Protein AF-A0A535H4U0-F1 (afdb_monomer_lite)

Secondary structure (DSSP, 8-state):
--HHHHHHHHHHHHHHHHHHHHHHHHHHHHHHHHHHHHHHHHHHHTT--B--HHHHHHHHHHHHTS-HHHHTT-----BHHHHHHHHHHHHHHHHHHH-TT-----TTGGGSSSS--

Sequence (117 aa):
MIDNTSNRIEQQQTANRREIRRRYAFHRMLKATDRVLGRLEEMNRDGVKTVPKPVRAEIRGVVEAMPSRVREPLRDSVAVQDMLDSLFEIQERLFRWRYPDWHDFDPDEERLDFVAS

Radius of gyration: 19.94 Å; chains: 1; bounding box: 50×32×64 Å

Structure (mmCIF, N/CA/C/O backbone):
data_AF-A0A535H4U0-F1
#
_entry.id   AF-A0A535H4U0-F1
#
loop_
_atom_site.group_PDB
_atom_site.id
_atom_site.type_symbol
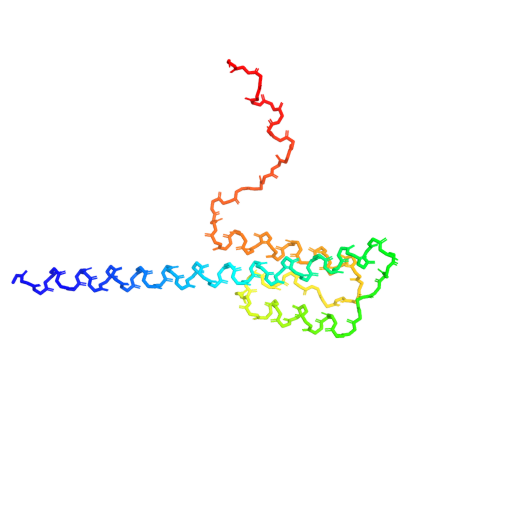_atom_site.label_atom_id
_atom_site.label_alt_id
_atom_site.label_comp_id
_atom_site.label_asym_id
_atom_site.label_entity_id
_atom_site.label_seq_id
_atom_site.pdbx_PDB_ins_code
_atom_site.Cartn_x
_atom_site.Cartn_y
_atom_site.Cartn_z
_atom_site.occupancy
_atom_site.B_iso_or_equiv
_atom_site.auth_seq_id
_atom_site.auth_comp_id
_atom_site.auth_asym_id
_atom_site.auth_atom_id
_atom_site.pdbx_PDB_model_num
ATOM 1 N N . MET A 1 1 ? 18.367 -7.843 -47.627 1.00 51.25 1 MET A N 1
ATOM 2 C CA . MET A 1 1 ? 19.124 -7.090 -46.589 1.00 51.25 1 MET A CA 1
ATOM 3 C C . MET A 1 1 ? 18.248 -6.110 -45.791 1.00 51.25 1 MET A C 1
ATOM 5 O O . MET A 1 1 ? 18.664 -5.697 -44.719 1.00 51.25 1 MET A O 1
ATOM 9 N N . ILE A 1 2 ? 17.036 -5.775 -46.262 1.00 57.72 2 ILE A N 1
ATOM 10 C CA . ILE A 1 2 ? 16.057 -4.905 -45.575 1.00 57.72 2 ILE A CA 1
ATOM 11 C C . ILE A 1 2 ? 15.260 -5.665 -44.482 1.00 57.72 2 ILE A C 1
ATOM 13 O O . ILE A 1 2 ? 14.805 -5.064 -43.506 1.00 57.72 2 ILE A O 1
ATOM 17 N N . ASP A 1 3 ? 15.178 -6.997 -44.573 1.00 61.00 3 ASP A N 1
ATOM 18 C CA . ASP A 1 3 ? 14.354 -7.837 -43.684 1.00 61.00 3 ASP A CA 1
ATOM 19 C C . ASP A 1 3 ? 14.912 -7.964 -42.255 1.00 61.00 3 ASP A C 1
ATOM 21 O O . ASP A 1 3 ? 14.163 -7.923 -41.280 1.00 61.00 3 ASP A O 1
ATOM 25 N N . ASN A 1 4 ? 16.241 -8.026 -42.097 1.00 63.16 4 ASN A N 1
ATOM 26 C CA . ASN A 1 4 ? 16.874 -8.136 -40.775 1.00 63.16 4 ASN A CA 1
ATOM 27 C C . ASN A 1 4 ? 16.764 -6.840 -39.957 1.00 63.16 4 ASN A C 1
ATOM 29 O O . ASN A 1 4 ? 16.618 -6.888 -38.735 1.00 63.16 4 ASN A O 1
ATOM 33 N N . THR A 1 5 ? 16.799 -5.680 -40.616 1.00 69.50 5 THR A N 1
ATOM 34 C CA . THR A 1 5 ? 16.644 -4.378 -39.951 1.00 69.50 5 THR A CA 1
ATOM 35 C C . THR A 1 5 ? 15.197 -4.154 -39.515 1.00 69.50 5 THR A C 1
ATOM 37 O O . THR A 1 5 ? 14.970 -3.705 -38.393 1.00 69.50 5 THR A O 1
ATOM 40 N N . SER A 1 6 ? 14.227 -4.537 -40.352 1.00 71.25 6 SER A N 1
ATOM 41 C CA . SER A 1 6 ? 12.792 -4.433 -40.045 1.00 71.25 6 SER A CA 1
ATOM 42 C C . SER A 1 6 ? 12.405 -5.314 -38.853 1.00 71.25 6 SER A C 1
ATOM 44 O O . SER A 1 6 ? 11.819 -4.819 -37.891 1.00 71.25 6 SER A O 1
ATOM 46 N N . ASN A 1 7 ? 12.873 -6.568 -38.825 1.00 78.56 7 ASN A N 1
ATOM 47 C CA . ASN A 1 7 ? 12.667 -7.474 -37.691 1.00 78.56 7 ASN A CA 1
ATOM 48 C C . ASN A 1 7 ? 13.278 -6.939 -36.384 1.00 78.56 7 ASN A C 1
ATOM 50 O O . ASN A 1 7 ? 12.670 -7.045 -35.318 1.00 78.56 7 ASN A O 1
ATOM 54 N N . ARG A 1 8 ? 14.467 -6.324 -36.444 1.00 78.38 8 ARG A N 1
ATOM 55 C CA . ARG A 1 8 ? 15.117 -5.744 -35.258 1.00 78.38 8 ARG A CA 1
ATOM 56 C C . ARG A 1 8 ? 14.365 -4.517 -34.730 1.00 78.38 8 ARG A C 1
ATOM 58 O O . ARG A 1 8 ? 14.247 -4.351 -33.517 1.00 78.38 8 ARG A O 1
ATOM 65 N N . ILE A 1 9 ? 13.822 -3.683 -35.620 1.00 82.06 9 ILE A N 1
ATOM 66 C CA . ILE A 1 9 ? 12.980 -2.535 -35.248 1.00 82.06 9 ILE A CA 1
ATOM 67 C C . ILE A 1 9 ? 11.678 -3.014 -34.591 1.00 82.06 9 ILE A C 1
ATOM 69 O O . ILE A 1 9 ? 11.308 -2.494 -33.539 1.00 82.06 9 ILE A O 1
ATOM 73 N N . GLU A 1 10 ? 11.010 -4.030 -35.140 1.00 83.75 10 GLU A N 1
ATOM 74 C CA . GLU A 1 10 ? 9.776 -4.585 -34.562 1.00 83.75 10 GLU A CA 1
ATOM 75 C C . GLU A 1 10 ? 9.993 -5.224 -33.184 1.00 83.75 10 GLU A C 1
ATOM 77 O O . GLU A 1 10 ? 9.193 -5.021 -32.260 1.00 83.75 10 GLU A O 1
ATOM 82 N N . GLN A 1 11 ? 11.101 -5.950 -33.005 1.00 84.25 11 GLN A N 1
ATOM 83 C CA . GLN A 1 11 ? 11.498 -6.499 -31.707 1.00 84.25 11 GLN A CA 1
ATOM 84 C C . GLN A 1 11 ? 11.731 -5.382 -30.687 1.00 84.25 11 GLN A C 1
ATOM 86 O O . GLN A 1 11 ? 11.200 -5.448 -29.574 1.00 84.25 11 GLN A O 1
ATOM 91 N N . GLN A 1 12 ? 12.440 -4.320 -31.082 1.00 83.69 12 GLN A N 1
ATOM 92 C CA . GLN A 1 12 ? 12.693 -3.172 -30.215 1.00 83.69 12 GLN A CA 1
ATOM 93 C C . GLN A 1 12 ? 11.399 -2.426 -29.856 1.00 83.69 12 GLN A C 1
ATOM 95 O O . GLN A 1 12 ? 11.183 -2.080 -28.694 1.00 83.69 12 GLN A O 1
ATOM 100 N N . GLN A 1 13 ? 10.492 -2.220 -30.815 1.00 87.56 13 GLN A N 1
ATOM 101 C CA . GLN A 1 13 ? 9.187 -1.602 -30.563 1.00 87.56 13 GLN A CA 1
ATOM 102 C C . GLN A 1 13 ? 8.321 -2.454 -29.630 1.00 87.56 13 GLN A C 1
ATOM 104 O O . GLN A 1 13 ? 7.649 -1.924 -28.742 1.00 87.56 13 GLN A O 1
ATOM 109 N N . THR A 1 14 ? 8.349 -3.777 -29.790 1.00 87.50 14 THR A N 1
ATOM 110 C CA . THR A 1 14 ? 7.620 -4.706 -28.920 1.00 87.50 14 THR A CA 1
ATOM 111 C C . THR A 1 14 ? 8.182 -4.697 -27.501 1.00 87.50 14 THR A C 1
ATOM 113 O O . THR A 1 14 ? 7.407 -4.656 -26.542 1.00 87.50 14 THR A O 1
ATOM 116 N N . ALA A 1 15 ? 9.509 -4.687 -27.351 1.00 85.00 15 ALA A N 1
ATOM 117 C CA . ALA A 1 15 ? 10.171 -4.554 -26.057 1.00 85.00 15 ALA A CA 1
ATOM 118 C C . ALA A 1 15 ? 9.785 -3.235 -25.368 1.00 85.00 15 ALA A C 1
ATOM 120 O O . ALA A 1 15 ? 9.327 -3.258 -24.226 1.00 85.00 15 ALA A O 1
ATOM 121 N N . ASN A 1 16 ? 9.830 -2.118 -26.099 1.00 84.81 16 ASN A N 1
ATOM 122 C CA . ASN A 1 16 ? 9.456 -0.800 -25.588 1.00 84.81 16 ASN A CA 1
ATOM 123 C C . ASN A 1 16 ? 7.977 -0.753 -25.145 1.00 84.81 16 ASN A C 1
ATOM 125 O O . ASN A 1 16 ? 7.658 -0.358 -24.025 1.00 84.81 16 ASN A O 1
ATOM 129 N N . ARG A 1 17 ? 7.045 -1.283 -25.952 1.00 87.12 17 ARG A N 1
ATOM 130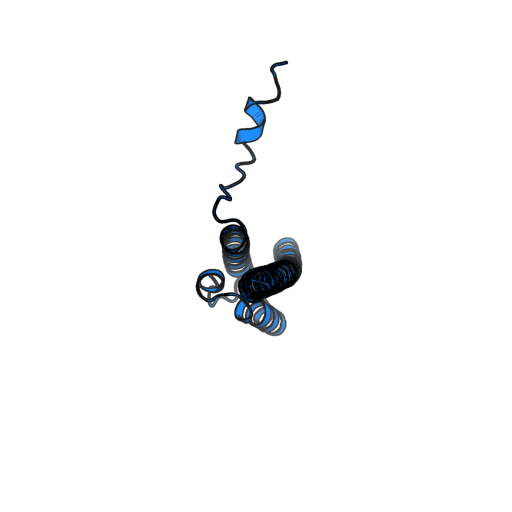 C CA . ARG A 1 17 ? 5.624 -1.384 -25.556 1.00 87.12 17 ARG A CA 1
ATOM 131 C C . ARG A 1 17 ? 5.432 -2.220 -24.288 1.00 87.12 17 ARG A C 1
ATOM 133 O O . ARG A 1 17 ? 4.587 -1.882 -23.457 1.00 87.12 17 ARG A O 1
ATOM 140 N N . ARG A 1 18 ? 6.176 -3.320 -24.131 1.00 83.81 18 ARG A N 1
ATOM 141 C CA . ARG A 1 18 ? 6.125 -4.162 -22.922 1.00 83.81 18 ARG A CA 1
ATOM 142 C C . ARG A 1 18 ? 6.636 -3.403 -21.701 1.00 83.81 18 ARG A C 1
ATOM 144 O O . ARG A 1 18 ? 5.999 -3.469 -20.651 1.00 83.81 18 ARG A O 1
ATOM 151 N N . GLU A 1 19 ? 7.729 -2.665 -21.841 1.00 83.69 19 GLU A N 1
ATOM 152 C CA . GLU A 1 19 ? 8.297 -1.838 -20.777 1.00 83.69 19 GLU A CA 1
ATOM 153 C C . GLU A 1 19 ? 7.334 -0.730 -20.338 1.00 83.69 19 GLU A C 1
ATOM 155 O O . GLU A 1 19 ? 7.015 -0.624 -19.153 1.00 83.69 19 GLU A O 1
ATOM 160 N N . ILE A 1 20 ? 6.772 0.020 -21.290 1.00 84.75 20 ILE A N 1
ATOM 161 C CA . ILE A 1 20 ? 5.773 1.062 -21.028 1.00 84.75 20 ILE A CA 1
ATOM 162 C C . ILE A 1 20 ? 4.573 0.484 -20.265 1.00 84.75 20 ILE A C 1
ATOM 164 O O . ILE A 1 20 ? 4.149 1.037 -19.249 1.00 84.75 20 ILE A O 1
ATOM 168 N N . ARG A 1 21 ? 4.038 -0.663 -20.706 1.00 85.56 21 ARG A N 1
ATOM 169 C CA . ARG A 1 21 ? 2.916 -1.329 -20.020 1.00 85.56 21 ARG A CA 1
ATOM 170 C C . ARG A 1 21 ? 3.265 -1.711 -18.584 1.00 85.56 21 ARG A C 1
ATOM 172 O O . ARG A 1 21 ? 2.448 -1.480 -17.694 1.00 85.56 21 ARG A O 1
ATOM 179 N N . ARG A 1 22 ? 4.460 -2.263 -18.350 1.00 85.56 22 ARG A N 1
ATOM 180 C CA . ARG A 1 22 ? 4.943 -2.611 -17.003 1.00 85.56 22 ARG A CA 1
ATOM 181 C C . ARG A 1 22 ? 5.089 -1.371 -16.129 1.00 85.56 22 ARG A C 1
ATOM 183 O O . ARG A 1 22 ? 4.627 -1.383 -14.992 1.00 85.56 22 ARG A O 1
ATOM 190 N N . ARG A 1 23 ? 5.642 -0.284 -16.676 1.00 86.81 23 ARG A N 1
ATOM 191 C CA . ARG A 1 23 ? 5.759 1.002 -15.983 1.00 86.81 23 ARG A CA 1
ATOM 192 C C . ARG A 1 23 ? 4.387 1.517 -15.562 1.00 86.81 23 ARG A C 1
ATOM 194 O O . ARG A 1 23 ? 4.201 1.834 -14.393 1.00 86.81 23 ARG A O 1
ATOM 201 N N . TYR A 1 24 ? 3.415 1.564 -16.468 1.00 90.50 24 TYR A N 1
ATOM 202 C CA . TYR A 1 24 ? 2.068 2.019 -16.119 1.00 90.50 24 TYR A CA 1
ATOM 203 C C . TYR A 1 24 ? 1.377 1.105 -15.104 1.00 90.50 24 TYR A C 1
ATOM 205 O O . TYR A 1 24 ? 0.700 1.605 -14.211 1.00 90.50 24 TYR A O 1
ATOM 213 N N . ALA A 1 25 ? 1.546 -0.216 -15.215 1.00 90.19 25 ALA A N 1
ATOM 214 C CA . ALA A 1 25 ? 1.002 -1.154 -14.237 1.00 90.19 25 ALA A CA 1
ATOM 215 C C . ALA A 1 25 ? 1.578 -0.900 -12.837 1.00 90.19 25 ALA A C 1
ATOM 217 O O . ALA A 1 25 ? 0.806 -0.794 -11.890 1.00 90.19 25 ALA A O 1
ATOM 218 N N . PHE A 1 26 ? 2.897 -0.716 -12.725 1.00 92.00 26 PHE A N 1
ATOM 219 C CA . PHE A 1 26 ? 3.563 -0.380 -11.465 1.00 92.00 26 PHE A CA 1
ATOM 220 C C . PHE A 1 26 ? 2.984 0.883 -10.818 1.00 92.00 26 PHE A C 1
ATOM 222 O O . PHE A 1 26 ? 2.510 0.818 -9.692 1.00 92.00 26 PHE A O 1
ATOM 229 N N . HIS A 1 27 ? 2.940 2.005 -11.545 1.00 92.69 27 HIS A N 1
ATOM 230 C CA . HIS A 1 27 ? 2.450 3.271 -10.981 1.00 92.69 27 HIS A CA 1
ATOM 231 C C . HIS A 1 27 ? 0.977 3.188 -10.561 1.00 92.69 27 HIS A C 1
ATOM 233 O O . HIS A 1 27 ? 0.584 3.796 -9.570 1.00 92.69 27 HIS A O 1
ATOM 239 N N . ARG A 1 28 ? 0.152 2.429 -11.299 1.00 94.75 28 ARG A N 1
ATOM 240 C CA . ARG A 1 28 ? -1.247 2.196 -10.913 1.00 94.75 28 ARG A CA 1
ATOM 241 C C . ARG A 1 28 ? -1.362 1.377 -9.631 1.00 94.75 28 ARG A C 1
ATOM 243 O O . ARG A 1 28 ? -2.178 1.734 -8.790 1.00 94.75 28 ARG A O 1
ATOM 250 N N . MET A 1 29 ? -0.575 0.309 -9.495 1.00 95.19 29 MET A N 1
ATOM 251 C CA . MET A 1 29 ? -0.562 -0.518 -8.285 1.00 95.19 29 MET A CA 1
ATOM 252 C C . MET A 1 29 ? -0.064 0.288 -7.085 1.00 95.19 29 MET A C 1
ATOM 254 O O . MET A 1 29 ? -0.752 0.320 -6.076 1.00 95.19 29 MET A O 1
ATOM 258 N N . LEU A 1 30 ? 1.047 1.018 -7.231 1.00 94.06 30 LEU A N 1
ATOM 259 C CA . LEU A 1 30 ? 1.617 1.851 -6.169 1.00 94.06 30 LEU A CA 1
ATOM 260 C C . LEU A 1 30 ? 0.612 2.894 -5.670 1.00 94.06 30 LEU A C 1
ATOM 262 O O . LEU A 1 30 ? 0.284 2.912 -4.492 1.00 94.06 30 LEU A O 1
ATOM 266 N N . LYS A 1 31 ? 0.016 3.671 -6.582 1.00 95.62 31 LYS A N 1
ATOM 267 C CA . LYS A 1 31 ? -0.994 4.676 -6.220 1.00 95.62 31 LYS A CA 1
ATOM 268 C C . LYS A 1 31 ? -2.213 4.069 -5.515 1.00 95.62 31 LYS A C 1
ATOM 270 O O . LYS A 1 31 ? -2.823 4.717 -4.667 1.00 95.62 31 LYS A O 1
ATOM 275 N N . ALA A 1 32 ? -2.619 2.861 -5.907 1.00 96.38 32 ALA A N 1
ATOM 276 C CA . ALA A 1 32 ? -3.724 2.168 -5.258 1.00 96.38 32 ALA A CA 1
ATOM 277 C C . ALA A 1 32 ? -3.343 1.710 -3.841 1.00 96.38 32 ALA A C 1
ATOM 279 O O . ALA A 1 32 ? -4.149 1.893 -2.931 1.00 96.38 32 ALA A O 1
ATOM 280 N N . THR A 1 33 ? -2.125 1.189 -3.655 1.00 95.94 33 THR A N 1
ATOM 281 C CA . THR A 1 33 ? -1.565 0.833 -2.343 1.00 95.94 33 THR A CA 1
ATOM 282 C C . THR A 1 33 ? -1.458 2.050 -1.427 1.00 95.94 33 THR A C 1
ATOM 284 O O . THR A 1 33 ? -2.000 2.013 -0.329 1.00 95.94 33 THR A O 1
ATOM 287 N N . ASP A 1 34 ? -0.867 3.156 -1.892 1.00 95.94 34 ASP A N 1
ATOM 288 C CA . ASP A 1 34 ? -0.695 4.383 -1.095 1.00 95.94 34 ASP A CA 1
ATOM 289 C C . ASP A 1 34 ? -2.036 4.909 -0.567 1.00 95.94 34 ASP A C 1
ATOM 291 O O . ASP A 1 34 ? -2.160 5.324 0.584 1.00 95.94 34 ASP A O 1
ATOM 295 N N . ARG A 1 35 ? -3.086 4.845 -1.397 1.00 97.19 35 ARG A N 1
ATOM 296 C CA . ARG A 1 35 ? -4.433 5.264 -0.999 1.00 97.19 35 ARG A CA 1
ATOM 297 C C . ARG A 1 35 ? -4.988 4.415 0.145 1.00 97.19 35 ARG A C 1
ATOM 299 O O . ARG A 1 35 ? -5.603 4.964 1.059 1.00 97.19 35 ARG A O 1
ATOM 306 N N . VAL A 1 36 ? -4.853 3.090 0.069 1.00 96.69 36 VAL A N 1
ATOM 307 C CA . VAL A 1 36 ? -5.381 2.208 1.121 1.00 96.69 36 VAL A CA 1
ATOM 308 C C . VAL A 1 36 ? -4.522 2.258 2.385 1.00 96.69 36 VAL A C 1
ATOM 310 O O . VAL A 1 36 ? -5.087 2.197 3.474 1.00 96.69 36 VAL A O 1
ATOM 313 N N . LEU A 1 37 ? -3.206 2.457 2.255 1.00 96.88 37 LEU A N 1
ATOM 314 C CA . LEU A 1 37 ? -2.301 2.704 3.379 1.00 96.88 37 LEU A CA 1
ATOM 315 C C . LEU A 1 37 ? -2.677 3.979 4.124 1.00 96.88 37 LEU A C 1
ATOM 317 O O . LEU A 1 37 ? -2.966 3.899 5.312 1.00 96.88 37 LEU A O 1
ATOM 321 N N . GLY A 1 38 ? -2.814 5.113 3.429 1.00 97.00 38 GLY A N 1
ATOM 322 C CA . GLY A 1 38 ? -3.211 6.373 4.068 1.00 97.00 38 GLY A CA 1
ATOM 323 C C . GLY A 1 38 ? -4.530 6.251 4.840 1.00 97.00 38 GLY A C 1
ATOM 324 O O . GLY A 1 38 ? -4.657 6.737 5.961 1.00 97.00 38 GLY A O 1
ATOM 325 N N . ARG A 1 39 ? -5.496 5.498 4.300 1.00 96.50 39 ARG A N 1
ATOM 326 C CA . ARG A 1 39 ? -6.763 5.221 4.992 1.00 96.50 39 ARG A CA 1
ATOM 327 C C . ARG A 1 39 ? -6.585 4.366 6.253 1.00 96.50 39 ARG A C 1
ATOM 329 O O . ARG A 1 39 ? -7.280 4.587 7.243 1.00 96.50 39 ARG A O 1
ATOM 336 N N . LEU A 1 40 ? -5.710 3.361 6.224 1.00 97.50 40 LEU A N 1
ATOM 337 C CA . LEU A 1 40 ? -5.407 2.551 7.407 1.00 97.50 40 LEU A CA 1
ATOM 338 C C . LEU A 1 40 ? -4.606 3.335 8.451 1.00 97.50 40 LEU A C 1
ATOM 340 O O . LEU A 1 40 ? -4.829 3.152 9.645 1.00 97.50 40 LEU A O 1
ATOM 344 N N . GLU A 1 41 ? -3.710 4.219 8.021 1.00 97.56 41 GLU A N 1
ATOM 345 C CA . GLU A 1 41 ? -2.954 5.110 8.900 1.00 97.56 41 GLU A CA 1
ATOM 346 C C . GLU A 1 41 ? -3.876 6.093 9.620 1.00 97.56 41 GLU A C 1
ATOM 348 O O . GLU A 1 41 ? -3.739 6.281 10.828 1.00 97.56 41 GLU A O 1
ATOM 353 N N . GLU A 1 42 ? -4.850 6.674 8.912 1.00 98.00 42 GLU A N 1
ATOM 354 C CA . GLU A 1 42 ? -5.917 7.487 9.507 1.00 98.00 42 GLU A CA 1
ATOM 355 C C . GLU A 1 42 ? -6.692 6.691 10.562 1.00 98.00 42 GLU A C 1
ATOM 357 O O . GLU A 1 42 ? -6.807 7.132 11.701 1.00 98.00 42 GLU A O 1
ATOM 362 N N . MET A 1 43 ? -7.134 5.471 10.234 1.00 97.81 43 MET A N 1
ATOM 363 C CA . MET A 1 43 ? -7.815 4.597 11.197 1.00 97.81 43 MET A CA 1
ATOM 364 C C . MET A 1 43 ? -6.961 4.310 12.434 1.00 97.81 43 MET A C 1
ATOM 366 O O . MET A 1 43 ? -7.460 4.369 13.558 1.00 97.81 43 MET A O 1
ATOM 370 N N . ASN A 1 44 ? -5.681 3.997 12.238 1.00 96.56 44 ASN A N 1
ATOM 371 C CA . ASN A 1 44 ? -4.759 3.716 13.330 1.00 96.56 44 ASN A CA 1
ATOM 372 C C . ASN A 1 44 ? -4.562 4.951 14.221 1.00 96.56 44 ASN A C 1
ATOM 374 O O . ASN A 1 44 ? -4.604 4.837 15.447 1.00 96.56 44 ASN A O 1
ATOM 378 N N . ARG A 1 45 ? -4.411 6.133 13.606 1.00 97.44 45 ARG A N 1
ATOM 379 C CA . ARG A 1 45 ? -4.305 7.431 14.289 1.00 97.44 45 ARG A CA 1
ATOM 380 C C . ARG A 1 45 ? -5.558 7.748 15.104 1.00 97.44 45 ARG A C 1
ATOM 382 O O . ARG A 1 45 ? -5.437 8.192 16.241 1.00 97.44 45 ARG A O 1
ATOM 389 N N . ASP A 1 46 ? -6.734 7.445 14.565 1.00 97.94 46 ASP A N 1
ATOM 390 C CA . ASP A 1 46 ? -8.028 7.629 15.233 1.00 97.94 46 ASP A CA 1
ATOM 391 C C . ASP A 1 46 ? -8.311 6.551 16.300 1.00 97.94 46 ASP A C 1
ATOM 393 O O . ASP A 1 46 ? -9.364 6.541 16.940 1.00 97.94 46 ASP A O 1
ATOM 397 N N . GLY A 1 47 ? -7.382 5.612 16.508 1.00 97.31 47 GLY A N 1
ATOM 398 C CA . GLY A 1 47 ? -7.493 4.549 17.504 1.00 97.31 47 GLY A CA 1
ATOM 399 C C . GLY A 1 47 ? -8.423 3.400 17.105 1.00 97.31 47 GLY A C 1
ATOM 400 O O . GLY A 1 47 ? -8.679 2.513 17.927 1.00 97.31 47 GLY A O 1
ATOM 401 N N . VAL A 1 48 ? -8.900 3.366 15.857 1.00 97.94 48 VAL A N 1
ATOM 402 C CA . VAL A 1 48 ? -9.707 2.268 15.316 1.00 97.94 48 VAL A CA 1
ATOM 403 C C . VAL A 1 48 ? -8.871 0.991 15.324 1.00 97.94 48 VAL A C 1
ATOM 405 O O . VAL A 1 48 ? -7.774 0.935 14.777 1.00 97.94 48 VAL A O 1
ATOM 408 N N . LYS A 1 49 ? -9.387 -0.065 15.959 1.00 97.31 49 LYS A N 1
ATOM 409 C CA . LYS A 1 49 ? -8.651 -1.332 16.113 1.00 97.31 49 LYS A CA 1
ATOM 410 C C . LYS A 1 49 ? -8.928 -2.340 15.012 1.00 97.31 49 LYS A C 1
ATOM 412 O O . LYS A 1 49 ? -8.080 -3.186 14.741 1.00 97.31 49 LYS A O 1
ATOM 417 N N . THR A 1 50 ? -10.093 -2.252 14.372 1.00 98.19 50 THR A N 1
ATOM 418 C CA . THR A 1 50 ? -10.504 -3.205 13.337 1.00 98.19 50 THR A CA 1
ATOM 419 C C . THR A 1 50 ? -10.899 -2.507 12.044 1.00 98.19 50 THR A C 1
ATOM 421 O O . THR A 1 50 ? -11.624 -1.515 12.048 1.00 98.19 50 THR A O 1
ATOM 424 N N . VAL A 1 51 ? -10.428 -3.043 10.922 1.00 97.19 51 VAL A N 1
ATOM 425 C CA . VAL A 1 51 ? -10.709 -2.537 9.582 1.00 97.19 51 VAL A CA 1
ATOM 426 C C . VAL A 1 51 ? -12.142 -2.912 9.199 1.00 97.19 51 VAL A C 1
ATOM 428 O O . VAL A 1 51 ? -12.463 -4.105 9.169 1.00 97.19 51 VAL A O 1
ATOM 431 N N . PRO A 1 52 ? -13.020 -1.956 8.850 1.00 96.75 52 PRO A N 1
ATOM 432 C CA . PRO A 1 52 ? -14.382 -2.255 8.420 1.00 96.75 52 PRO A CA 1
ATOM 433 C C . PRO A 1 52 ? -14.425 -3.148 7.173 1.00 96.75 52 PRO A C 1
ATOM 435 O O . PRO A 1 52 ? -13.591 -3.035 6.275 1.00 96.75 52 PRO A O 1
ATOM 438 N N . LYS A 1 53 ? -15.448 -4.008 7.068 1.00 96.12 53 LYS A N 1
ATOM 439 C CA . LYS A 1 53 ? -15.600 -4.965 5.953 1.00 96.12 53 LYS A CA 1
ATOM 440 C C . LYS A 1 53 ? -15.495 -4.326 4.552 1.00 96.12 53 LYS A C 1
ATOM 442 O O . LYS A 1 53 ? -14.810 -4.921 3.721 1.00 96.12 53 LYS A O 1
ATOM 447 N N . PRO A 1 54 ? -16.096 -3.149 4.267 1.00 96.12 54 PRO A N 1
ATOM 448 C CA . PRO A 1 54 ? -15.948 -2.506 2.959 1.00 96.12 54 PRO A CA 1
ATOM 449 C C . PRO A 1 54 ? -14.496 -2.148 2.630 1.00 96.12 54 PRO A C 1
ATOM 451 O O . PRO A 1 54 ? -14.063 -2.314 1.496 1.00 96.12 54 PRO A O 1
ATOM 454 N N . VAL A 1 55 ? -13.729 -1.719 3.635 1.00 95.75 55 VAL A N 1
ATOM 455 C CA . VAL A 1 55 ? -12.316 -1.352 3.472 1.00 95.75 55 VAL A CA 1
ATOM 456 C C . VAL A 1 55 ? -11.456 -2.593 3.262 1.00 95.75 55 VAL A C 1
ATOM 458 O O . VAL A 1 55 ? -10.605 -2.600 2.383 1.00 95.75 55 VAL A O 1
ATOM 461 N N . ARG A 1 56 ? -11.729 -3.692 3.977 1.00 96.69 56 ARG A N 1
ATOM 462 C CA . ARG A 1 56 ? -11.033 -4.970 3.731 1.00 96.69 56 ARG A CA 1
ATOM 463 C C . ARG A 1 56 ? -11.267 -5.498 2.315 1.00 96.69 56 ARG A C 1
ATOM 465 O O . ARG A 1 56 ? -10.350 -6.039 1.707 1.00 96.69 56 ARG A O 1
ATOM 472 N N . ALA A 1 57 ? -12.482 -5.344 1.785 1.00 96.06 57 ALA A N 1
ATOM 473 C CA . ALA A 1 57 ? -12.791 -5.726 0.408 1.00 96.06 57 ALA A CA 1
ATOM 474 C C . ALA A 1 57 ? -12.045 -4.850 -0.614 1.00 96.06 57 ALA A C 1
ATOM 476 O O . ALA A 1 57 ? -11.523 -5.376 -1.593 1.00 96.06 57 ALA A O 1
ATOM 477 N N . GLU A 1 58 ? -11.949 -3.539 -0.364 1.00 96.38 58 GLU A N 1
ATOM 478 C CA . GLU A 1 58 ? -11.147 -2.612 -1.174 1.00 96.38 58 GLU A CA 1
ATOM 479 C C . GLU A 1 58 ? -9.662 -3.005 -1.171 1.00 96.38 58 GLU A C 1
ATOM 481 O O . GLU A 1 58 ? -9.079 -3.176 -2.240 1.00 96.38 58 GLU A O 1
ATOM 486 N N . ILE A 1 59 ? -9.079 -3.233 0.013 1.00 96.62 59 ILE A N 1
ATOM 487 C CA . ILE A 1 59 ? -7.685 -3.680 0.177 1.00 96.62 59 ILE A CA 1
ATOM 488 C C . ILE A 1 59 ? -7.439 -4.964 -0.615 1.00 96.62 59 ILE A C 1
ATOM 490 O O . ILE A 1 59 ? -6.501 -5.036 -1.407 1.00 96.62 59 ILE A O 1
ATOM 494 N N . ARG A 1 60 ? -8.314 -5.963 -0.456 1.00 96.38 60 ARG A N 1
ATOM 495 C CA . ARG A 1 60 ? -8.200 -7.229 -1.183 1.00 96.38 60 ARG A CA 1
ATOM 496 C C . ARG A 1 60 ? -8.241 -7.017 -2.695 1.00 96.38 60 ARG A C 1
ATOM 498 O O . ARG A 1 60 ? -7.393 -7.561 -3.390 1.00 96.38 60 ARG A O 1
ATOM 505 N N . GLY A 1 61 ? -9.155 -6.188 -3.198 1.00 96.31 61 GLY A N 1
ATOM 506 C CA . GLY A 1 61 ? -9.247 -5.887 -4.629 1.00 96.31 61 GLY A CA 1
ATOM 507 C C . GLY A 1 61 ? -8.001 -5.186 -5.186 1.00 96.31 61 GLY A C 1
ATOM 508 O O . GLY A 1 61 ? -7.556 -5.506 -6.287 1.00 96.31 61 GLY A O 1
ATOM 509 N N . VAL A 1 62 ? -7.399 -4.269 -4.420 1.00 95.88 62 VAL A N 1
ATOM 510 C CA . VAL A 1 62 ? -6.131 -3.615 -4.791 1.00 95.88 62 VAL A CA 1
ATOM 511 C C . VAL A 1 62 ? -4.994 -4.635 -4.868 1.00 95.88 62 VAL A C 1
ATOM 513 O O . VAL A 1 62 ? -4.258 -4.676 -5.855 1.00 95.88 62 VAL A O 1
ATOM 516 N N . VAL A 1 63 ? -4.874 -5.483 -3.850 1.00 95.62 63 VAL A N 1
ATOM 517 C CA . VAL A 1 63 ? -3.787 -6.459 -3.723 1.00 95.62 63 VAL A CA 1
ATOM 518 C C . VAL A 1 63 ? -3.934 -7.624 -4.714 1.00 95.62 63 VAL A C 1
ATOM 520 O O . VAL A 1 63 ? -2.944 -8.122 -5.249 1.00 95.62 63 VAL A O 1
ATOM 523 N N . GLU A 1 64 ? -5.158 -8.037 -5.048 1.00 95.12 64 GLU A N 1
ATOM 524 C CA . GLU A 1 64 ? -5.421 -9.103 -6.023 1.00 95.12 64 GLU A CA 1
ATOM 525 C C . GLU A 1 64 ? -4.923 -8.772 -7.435 1.00 95.12 64 GLU A C 1
ATOM 527 O O . GLU A 1 64 ? -4.553 -9.691 -8.169 1.00 95.12 64 GLU A O 1
ATOM 532 N N . ALA A 1 65 ? -4.855 -7.486 -7.795 1.00 91.81 65 ALA A N 1
ATOM 533 C CA . ALA A 1 65 ? -4.335 -7.020 -9.080 1.00 91.81 65 ALA A CA 1
ATOM 534 C C . ALA A 1 65 ? -2.800 -7.123 -9.203 1.00 91.81 65 ALA A C 1
ATOM 536 O O . ALA A 1 65 ? -2.253 -6.919 -10.292 1.00 91.81 65 ALA A O 1
ATOM 537 N N . MET A 1 66 ? -2.100 -7.424 -8.105 1.00 94.06 66 MET A N 1
ATOM 538 C CA . MET A 1 66 ? -0.642 -7.514 -8.057 1.00 94.06 66 MET A CA 1
ATOM 539 C C . MET A 1 66 ? -0.131 -8.918 -8.428 1.00 94.06 66 MET A C 1
ATOM 541 O O . MET A 1 66 ? -0.856 -9.910 -8.294 1.00 94.06 66 MET A O 1
ATOM 545 N N . PRO A 1 67 ? 1.140 -9.051 -8.865 1.00 93.06 67 PRO A N 1
ATOM 546 C CA . PRO A 1 67 ? 1.773 -10.356 -9.046 1.00 93.06 67 PRO A CA 1
ATOM 547 C C . PRO A 1 67 ? 1.708 -11.211 -7.771 1.00 93.06 67 PRO A C 1
ATOM 549 O O . PRO A 1 67 ? 1.875 -10.691 -6.670 1.00 93.06 67 PRO A O 1
ATOM 552 N N . SER A 1 68 ? 1.551 -12.531 -7.911 1.00 92.00 68 SER A N 1
ATOM 553 C CA . SER A 1 68 ? 1.366 -13.468 -6.784 1.00 92.00 68 SER A CA 1
ATOM 554 C C . SER A 1 68 ? 2.400 -13.310 -5.661 1.00 92.00 68 SER A C 1
ATOM 556 O O . SER A 1 68 ? 2.024 -13.194 -4.502 1.00 92.00 68 SER A O 1
ATOM 558 N N . ARG A 1 69 ? 3.689 -13.223 -6.014 1.00 91.12 69 ARG A N 1
ATOM 559 C CA . ARG A 1 69 ? 4.804 -13.030 -5.066 1.00 91.12 69 ARG A CA 1
ATOM 560 C C . ARG A 1 69 ? 4.771 -11.702 -4.303 1.00 91.12 69 ARG A C 1
ATOM 562 O O . ARG A 1 69 ? 5.355 -11.598 -3.231 1.00 91.12 69 ARG A O 1
ATOM 569 N N . VAL A 1 70 ? 4.128 -10.683 -4.878 1.00 93.44 70 VAL A N 1
ATOM 570 C CA . VAL A 1 70 ? 3.988 -9.361 -4.254 1.00 93.44 70 VAL A CA 1
ATOM 571 C C . VAL A 1 70 ? 2.858 -9.383 -3.231 1.00 93.44 70 VAL A C 1
ATOM 573 O O . VAL A 1 70 ? 3.027 -8.829 -2.158 1.00 93.44 70 VAL A O 1
ATOM 576 N N . ARG A 1 71 ? 1.741 -10.059 -3.532 1.00 94.38 71 ARG A N 1
ATOM 577 C CA . ARG A 1 71 ? 0.543 -10.087 -2.673 1.00 94.38 71 ARG A CA 1
ATOM 578 C C . ARG A 1 71 ? 0.546 -11.118 -1.543 1.00 94.38 71 ARG A C 1
ATOM 580 O O . ARG A 1 71 ? -0.324 -11.059 -0.683 1.00 94.38 71 ARG A O 1
ATOM 587 N N . GLU A 1 72 ? 1.473 -12.071 -1.565 1.00 94.44 72 GLU A N 1
ATOM 588 C CA . GLU A 1 72 ? 1.593 -13.150 -0.572 1.00 94.44 72 GLU A CA 1
ATOM 589 C C . GLU A 1 72 ? 1.564 -12.692 0.904 1.00 94.44 72 GLU A C 1
ATOM 591 O O . GLU A 1 72 ? 0.913 -13.379 1.688 1.00 94.44 72 GLU A O 1
ATOM 596 N N . PRO A 1 73 ? 2.172 -11.555 1.304 1.00 94.62 73 PRO A N 1
ATOM 597 C CA . PRO A 1 73 ? 2.165 -11.118 2.703 1.00 94.62 73 PRO A CA 1
ATOM 598 C C . PRO 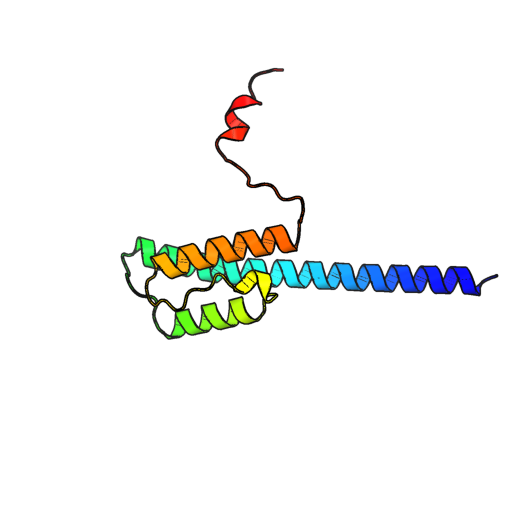A 1 73 ? 0.806 -10.707 3.259 1.00 94.62 73 PRO A C 1
ATOM 600 O O . PRO A 1 73 ? 0.700 -10.471 4.460 1.00 94.62 73 PRO A O 1
ATOM 603 N N . LEU A 1 74 ? -0.226 -10.562 2.417 1.00 95.19 74 LEU A N 1
ATOM 604 C CA . LEU A 1 74 ? -1.531 -10.109 2.881 1.00 95.19 74 LEU A CA 1
ATOM 605 C C . LEU A 1 74 ? -2.107 -11.100 3.898 1.00 95.19 74 LEU A C 1
ATOM 607 O O . LEU A 1 74 ? -2.591 -12.172 3.532 1.00 95.19 74 LEU A O 1
ATOM 611 N N . ARG A 1 75 ? -2.101 -10.718 5.177 1.00 91.81 75 ARG A N 1
ATOM 612 C CA . ARG A 1 75 ? -2.704 -11.515 6.247 1.00 91.81 75 ARG A CA 1
ATOM 613 C C . ARG A 1 75 ? -4.227 -11.523 6.116 1.00 91.81 75 ARG A C 1
ATOM 615 O O . ARG A 1 75 ? -4.841 -10.515 5.769 1.00 91.81 75 ARG A O 1
ATOM 622 N N . ASP A 1 76 ? -4.866 -12.633 6.474 1.00 91.75 76 ASP A N 1
ATOM 623 C CA . ASP A 1 76 ? -6.317 -12.649 6.699 1.00 91.75 76 ASP A CA 1
ATOM 624 C C . ASP A 1 76 ? -6.612 -12.156 8.123 1.00 91.75 76 ASP A C 1
ATOM 626 O O . ASP A 1 76 ? -6.873 -12.933 9.038 1.00 91.75 76 ASP A O 1
ATOM 630 N N . SER A 1 77 ? -6.479 -10.843 8.330 1.00 93.00 77 SER A N 1
ATOM 631 C CA . SER A 1 77 ? -6.723 -10.186 9.618 1.00 93.00 77 SER A CA 1
ATOM 632 C C . SER A 1 77 ? -7.756 -9.075 9.482 1.00 93.00 77 SER A C 1
ATOM 634 O O . SER A 1 77 ? -7.953 -8.461 8.430 1.00 93.00 77 SER A O 1
ATOM 636 N N . VAL A 1 78 ? -8.449 -8.818 10.587 1.00 95.94 78 VAL A N 1
ATOM 637 C CA . VAL A 1 78 ? -9.323 -7.655 10.733 1.00 95.94 78 VAL A CA 1
ATOM 638 C C . VAL A 1 78 ? -8.642 -6.526 11.491 1.00 95.94 78 VAL A C 1
ATOM 640 O O . VAL A 1 78 ? -9.198 -5.435 11.511 1.00 95.94 78 VAL A O 1
ATOM 643 N N . ALA A 1 79 ? -7.489 -6.758 12.122 1.00 98.00 79 ALA A N 1
ATOM 644 C CA . ALA A 1 79 ? -6.799 -5.743 12.904 1.00 98.00 79 ALA A CA 1
ATOM 645 C C . ALA A 1 79 ? -6.149 -4.696 11.990 1.00 98.00 79 ALA A C 1
ATOM 647 O O . ALA A 1 79 ? -5.546 -5.033 10.973 1.00 98.00 79 ALA A O 1
ATOM 648 N N . VAL A 1 80 ? -6.262 -3.417 12.358 1.00 97.75 80 VAL A N 1
ATOM 649 C CA . VAL A 1 80 ? -5.668 -2.312 11.582 1.00 97.75 80 VAL A CA 1
ATOM 650 C C . VAL A 1 80 ? -4.146 -2.444 11.507 1.00 97.75 80 VAL A C 1
ATOM 652 O O . VAL A 1 80 ? -3.590 -2.288 10.427 1.00 97.75 80 VAL A O 1
ATOM 655 N N . GLN A 1 81 ? -3.487 -2.791 12.618 1.00 97.06 81 GLN A N 1
ATOM 656 C CA . GLN A 1 81 ? -2.027 -2.946 12.667 1.00 97.06 81 GLN A CA 1
ATOM 657 C C . GLN A 1 81 ? -1.536 -4.076 11.756 1.00 97.06 81 GLN A C 1
ATOM 659 O O . GLN A 1 81 ? -0.696 -3.833 10.901 1.00 97.06 81 GLN A O 1
ATOM 664 N N . ASP A 1 82 ? -2.143 -5.264 11.833 1.00 97.50 82 ASP A N 1
ATOM 665 C CA . ASP A 1 82 ? -1.786 -6.376 10.940 1.00 97.50 82 ASP A CA 1
ATOM 666 C C . ASP A 1 82 ? -1.953 -6.021 9.457 1.00 97.50 82 ASP A C 1
ATOM 668 O O . ASP A 1 82 ? -1.189 -6.486 8.610 1.00 97.50 82 ASP A O 1
ATOM 672 N N . MET A 1 83 ? -2.986 -5.237 9.127 1.00 97.25 83 MET A N 1
ATOM 673 C CA . MET A 1 83 ? -3.241 -4.798 7.755 1.00 97.25 83 MET A CA 1
ATOM 674 C C . MET A 1 83 ? -2.235 -3.746 7.289 1.00 97.25 83 MET A C 1
ATOM 676 O O . MET A 1 83 ? -1.828 -3.802 6.131 1.00 97.25 83 MET A O 1
ATOM 680 N N . LEU A 1 84 ? -1.815 -2.832 8.170 1.00 97.81 84 LEU A N 1
ATOM 681 C CA . LEU A 1 84 ? -0.723 -1.896 7.895 1.00 97.81 84 LEU A CA 1
ATOM 682 C C . LEU A 1 84 ? 0.578 -2.649 7.631 1.00 97.81 84 LEU A C 1
ATOM 684 O O . LEU A 1 84 ? 1.142 -2.492 6.553 1.00 97.81 84 LEU A O 1
ATOM 688 N N . ASP A 1 85 ? 0.991 -3.523 8.551 1.00 96.81 85 ASP A N 1
ATOM 689 C CA . ASP A 1 85 ? 2.224 -4.309 8.428 1.00 96.81 85 ASP A CA 1
ATOM 690 C C . ASP A 1 85 ? 2.249 -5.100 7.113 1.00 96.81 85 ASP A C 1
ATOM 692 O O . ASP A 1 85 ? 3.221 -5.063 6.359 1.00 96.81 85 ASP A O 1
ATOM 696 N N . SER A 1 86 ? 1.134 -5.767 6.790 1.00 96.69 86 SER A N 1
ATOM 697 C CA . SER A 1 86 ? 1.007 -6.530 5.545 1.00 96.69 86 SER A CA 1
ATOM 698 C C . SER A 1 86 ? 1.130 -5.641 4.304 1.00 96.69 86 SER A C 1
ATOM 700 O O . SER A 1 86 ? 1.744 -6.042 3.317 1.00 96.69 86 SER A O 1
ATOM 702 N N . LEU A 1 87 ? 0.517 -4.450 4.311 1.00 96.25 87 LEU A N 1
ATOM 703 C CA . LEU A 1 87 ? 0.540 -3.551 3.157 1.00 96.25 87 LEU A CA 1
ATOM 704 C C . LEU A 1 87 ? 1.882 -2.841 2.974 1.00 96.25 87 LEU A C 1
ATOM 706 O O . LEU A 1 87 ? 2.263 -2.624 1.823 1.00 96.25 87 LEU A O 1
ATOM 710 N N . PHE A 1 88 ? 2.607 -2.539 4.052 1.00 95.38 88 PHE A N 1
ATOM 711 C CA . PHE A 1 88 ? 3.986 -2.056 3.962 1.00 95.38 88 PHE A CA 1
ATOM 712 C C . PHE A 1 88 ? 4.891 -3.108 3.315 1.00 95.38 88 PHE A C 1
ATOM 714 O O . PHE A 1 88 ? 5.542 -2.815 2.312 1.00 95.38 88 PHE A O 1
ATOM 721 N N . GLU A 1 89 ? 4.829 -4.365 3.768 1.00 95.50 89 GLU A N 1
ATOM 722 C CA . GLU A 1 89 ? 5.611 -5.447 3.156 1.00 95.50 89 GLU A CA 1
ATOM 723 C C . GLU A 1 89 ? 5.243 -5.648 1.671 1.00 95.50 89 GLU A C 1
ATOM 725 O O . GLU A 1 89 ? 6.104 -5.841 0.808 1.00 95.50 89 GLU A O 1
ATOM 730 N N . ILE A 1 90 ? 3.953 -5.562 1.331 1.00 95.31 90 ILE A N 1
ATOM 731 C CA . ILE A 1 90 ? 3.489 -5.615 -0.063 1.00 95.31 90 ILE A CA 1
ATOM 732 C C . ILE A 1 90 ? 4.056 -4.450 -0.882 1.00 95.31 90 ILE A C 1
ATOM 734 O O . ILE A 1 90 ? 4.463 -4.658 -2.030 1.00 95.31 90 ILE A O 1
ATOM 738 N N . GLN A 1 91 ? 4.087 -3.236 -0.330 1.00 94.25 91 GLN A N 1
ATOM 739 C CA . GLN A 1 91 ? 4.643 -2.066 -1.003 1.00 94.25 91 GLN A CA 1
ATOM 740 C C . GLN A 1 91 ? 6.140 -2.247 -1.270 1.00 94.25 91 GLN A C 1
ATOM 742 O O . GLN A 1 91 ? 6.572 -2.070 -2.410 1.00 94.25 91 GLN A O 1
ATOM 747 N N . GLU A 1 92 ? 6.918 -2.697 -0.288 1.00 92.31 92 GLU A N 1
ATOM 748 C CA . GLU A 1 92 ? 8.341 -3.016 -0.465 1.00 92.31 92 GLU A CA 1
ATOM 749 C C . GLU A 1 92 ? 8.558 -4.080 -1.546 1.00 92.31 92 GLU A C 1
ATOM 751 O O . GLU A 1 92 ? 9.361 -3.904 -2.470 1.00 92.31 92 GLU A O 1
ATOM 756 N N . ARG A 1 93 ? 7.789 -5.177 -1.507 1.00 93.31 93 ARG A N 1
ATOM 757 C CA . ARG A 1 93 ? 7.852 -6.224 -2.537 1.00 93.31 93 ARG A CA 1
ATOM 758 C C . ARG A 1 93 ? 7.462 -5.694 -3.916 1.00 93.31 93 ARG A C 1
ATOM 760 O O . ARG A 1 93 ? 8.024 -6.142 -4.918 1.00 93.31 93 ARG A O 1
ATOM 767 N N . LEU A 1 94 ? 6.528 -4.746 -3.999 1.00 92.44 94 LEU A N 1
ATOM 768 C CA . LEU A 1 94 ? 6.150 -4.081 -5.245 1.00 92.44 94 LEU A CA 1
ATOM 769 C C . LEU A 1 94 ? 7.296 -3.211 -5.789 1.00 92.44 94 LEU A C 1
ATOM 771 O O . LEU A 1 94 ? 7.531 -3.210 -7.003 1.00 92.44 94 LEU A O 1
ATOM 775 N N . PHE A 1 95 ? 8.038 -2.521 -4.917 1.00 90.62 95 PHE A N 1
ATOM 776 C CA . PHE A 1 95 ? 9.246 -1.781 -5.289 1.00 90.62 95 PHE A CA 1
ATOM 777 C C . PHE A 1 95 ? 10.349 -2.718 -5.775 1.00 90.62 95 PHE A C 1
ATOM 779 O O . PHE A 1 95 ? 10.802 -2.547 -6.906 1.00 90.62 95 PHE A O 1
ATOM 786 N N . ARG A 1 96 ? 10.689 -3.773 -5.023 1.00 89.75 96 ARG A N 1
ATOM 787 C CA . ARG A 1 96 ? 11.680 -4.790 -5.439 1.00 89.75 96 ARG A CA 1
ATOM 788 C C . ARG A 1 96 ? 11.277 -5.504 -6.732 1.00 89.75 96 ARG A C 1
ATOM 790 O O . ARG A 1 96 ? 12.112 -5.856 -7.561 1.00 89.75 96 ARG A O 1
ATOM 797 N N . TRP A 1 97 ? 9.976 -5.683 -6.965 1.00 89.38 97 TRP A N 1
ATOM 798 C CA . TRP A 1 97 ? 9.465 -6.221 -8.226 1.00 89.38 97 TRP A CA 1
ATOM 799 C C . TRP A 1 97 ? 9.778 -5.320 -9.429 1.00 89.38 97 TRP A C 1
ATOM 801 O O . TRP A 1 97 ? 10.002 -5.828 -10.532 1.00 89.38 97 TRP A O 1
ATOM 811 N N . ARG A 1 98 ? 9.773 -3.996 -9.238 1.00 88.81 98 ARG A N 1
ATOM 812 C CA . ARG A 1 98 ? 10.062 -3.013 -10.287 1.00 88.81 98 ARG A CA 1
ATOM 813 C C . ARG A 1 98 ? 11.549 -2.678 -10.390 1.00 88.81 98 ARG A C 1
ATOM 815 O O . ARG A 1 98 ? 12.017 -2.433 -11.505 1.00 88.81 98 ARG A O 1
ATOM 822 N N . TYR A 1 99 ? 12.245 -2.652 -9.266 1.00 87.50 99 TYR A N 1
ATOM 823 C CA . TYR A 1 99 ? 13.646 -2.290 -9.104 1.00 87.50 99 TYR A CA 1
ATOM 824 C C . TYR A 1 99 ? 14.335 -3.414 -8.314 1.00 87.50 99 TYR A C 1
ATOM 826 O O . TYR A 1 99 ? 14.384 -3.353 -7.091 1.00 87.50 99 TYR A O 1
ATOM 834 N N . PRO A 1 100 ? 14.811 -4.476 -8.988 1.00 82.31 100 PRO A N 1
ATOM 835 C CA . PRO A 1 100 ? 15.429 -5.621 -8.313 1.00 82.31 100 PRO A CA 1
ATOM 836 C C . PRO A 1 100 ? 16.657 -5.259 -7.472 1.00 82.31 100 PRO A C 1
ATOM 838 O O . PRO A 1 100 ? 16.901 -5.913 -6.466 1.00 82.31 100 PRO A O 1
ATOM 841 N N . ASP A 1 101 ? 17.371 -4.201 -7.865 1.00 79.12 101 ASP A N 1
ATOM 842 C CA . ASP A 1 101 ? 18.558 -3.679 -7.176 1.00 79.12 101 ASP A CA 1
ATOM 843 C C . ASP A 1 101 ? 18.205 -2.659 -6.073 1.00 79.12 101 ASP A C 1
ATOM 845 O O . ASP A 1 101 ? 19.072 -1.950 -5.570 1.00 79.12 101 ASP A O 1
ATOM 849 N N . TRP A 1 102 ? 16.918 -2.525 -5.724 1.00 74.12 102 TRP A N 1
ATOM 850 C CA . TRP A 1 102 ? 16.486 -1.684 -4.610 1.00 74.12 102 TRP A CA 1
ATOM 851 C C . TRP A 1 102 ? 16.887 -2.341 -3.288 1.00 74.12 102 TRP A C 1
ATOM 853 O O . TRP A 1 102 ? 16.255 -3.303 -2.840 1.00 74.12 102 TRP A O 1
ATOM 863 N N . HIS A 1 103 ? 17.939 -1.808 -2.679 1.00 63.09 103 HIS A N 1
ATOM 864 C CA . HIS A 1 103 ? 18.312 -2.079 -1.297 1.00 63.09 103 HIS A CA 1
ATOM 865 C C . HIS A 1 103 ? 17.529 -1.135 -0.380 1.00 63.09 103 HIS A C 1
ATOM 867 O O . HIS A 1 103 ? 17.190 -0.027 -0.797 1.00 63.09 103 HIS A O 1
ATOM 873 N N . ASP A 1 104 ? 17.159 -1.612 0.811 1.00 59.50 104 ASP A N 1
ATOM 874 C CA . ASP A 1 104 ? 16.410 -0.805 1.775 1.00 59.50 104 ASP A CA 1
ATOM 875 C C . ASP A 1 104 ? 17.098 0.538 1.981 1.00 59.50 104 ASP A C 1
ATOM 877 O O . ASP A 1 104 ? 18.309 0.603 2.175 1.00 59.50 104 ASP A O 1
ATOM 881 N N . PHE A 1 105 ? 16.313 1.605 1.896 1.00 49.53 105 PHE A N 1
ATOM 882 C CA . PHE A 1 105 ? 16.775 2.921 2.287 1.00 49.53 105 PHE A CA 1
ATOM 883 C C . PHE A 1 105 ? 16.775 2.915 3.815 1.00 49.53 105 PHE A C 1
ATOM 885 O O . PHE A 1 105 ? 15.718 3.093 4.416 1.00 49.53 105 PHE A O 1
ATOM 892 N N . ASP A 1 106 ? 17.918 2.621 4.436 1.00 49.44 106 ASP A N 1
ATOM 893 C CA . ASP A 1 106 ? 18.093 2.840 5.868 1.00 49.44 106 ASP A CA 1
ATOM 894 C C . ASP A 1 106 ? 18.221 4.361 6.087 1.00 49.44 106 ASP A C 1
ATOM 896 O O . ASP A 1 106 ? 19.218 4.958 5.670 1.00 49.44 106 ASP A O 1
ATOM 900 N N . PRO A 1 107 ? 17.220 5.041 6.683 1.00 50.97 107 PRO A N 1
ATOM 901 C CA . PRO A 1 107 ? 17.301 6.479 6.926 1.00 50.97 107 PRO A CA 1
ATOM 902 C C . PRO A 1 107 ? 18.440 6.857 7.891 1.00 50.97 107 PRO A C 1
ATOM 904 O O . PRO A 1 107 ? 18.774 8.041 7.980 1.00 50.97 107 PRO A O 1
ATOM 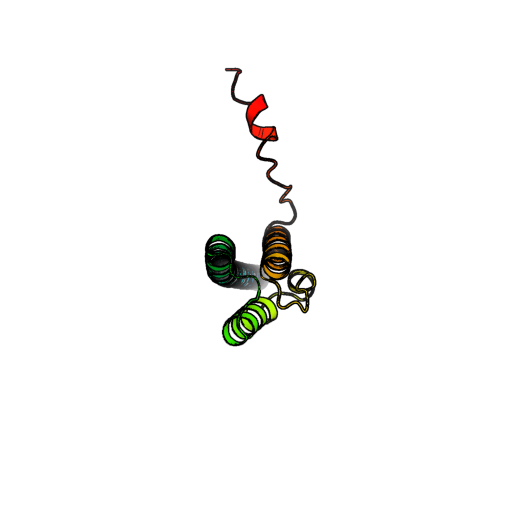907 N N . ASP A 1 108 ? 19.050 5.889 8.586 1.00 53.94 108 ASP A N 1
ATOM 908 C CA . ASP A 1 108 ? 20.215 6.108 9.441 1.00 53.94 108 ASP A CA 1
ATOM 909 C C . ASP A 1 108 ? 21.565 5.992 8.691 1.00 53.94 108 ASP A C 1
ATOM 911 O O . ASP A 1 108 ? 22.576 6.480 9.205 1.00 53.94 108 ASP A O 1
ATOM 915 N N . GLU A 1 109 ? 21.614 5.452 7.462 1.00 51.22 109 GLU A N 1
ATOM 916 C CA . GLU A 1 109 ? 22.855 5.365 6.662 1.00 51.22 109 GLU A CA 1
ATOM 917 C C . GLU A 1 109 ? 23.267 6.718 6.046 1.00 51.22 109 GLU A C 1
ATOM 919 O O . GLU A 1 109 ? 24.455 7.023 5.939 1.00 51.22 109 GLU A O 1
ATOM 924 N N . GLU A 1 110 ? 22.314 7.601 5.726 1.00 46.97 110 GLU A N 1
ATOM 925 C CA . GLU A 1 110 ? 22.602 8.902 5.090 1.00 46.97 110 GLU A CA 1
ATOM 926 C C . GLU A 1 110 ? 23.174 9.965 6.048 1.00 46.97 110 GLU A C 1
ATOM 928 O O . GLU A 1 110 ? 23.611 11.036 5.616 1.00 46.97 110 GLU A O 1
ATOM 933 N N . ARG A 1 111 ? 23.226 9.697 7.360 1.00 46.66 111 ARG A N 1
ATOM 934 C CA . ARG A 1 111 ? 23.793 10.648 8.332 1.00 46.66 111 ARG A CA 1
ATOM 935 C C . ARG A 1 111 ? 25.320 10.633 8.417 1.00 46.66 111 ARG A C 1
ATOM 937 O O . ARG A 1 111 ? 25.871 11.494 9.105 1.00 46.66 111 ARG A O 1
ATOM 944 N N . LEU A 1 112 ? 25.998 9.708 7.736 1.00 46.38 112 LEU A N 1
ATOM 945 C CA . LEU A 1 112 ? 27.460 9.581 7.789 1.00 46.38 112 LEU A CA 1
ATOM 946 C C . LEU A 1 112 ? 28.205 10.166 6.579 1.00 46.38 112 LEU A C 1
ATOM 948 O O . LEU A 1 112 ? 29.385 10.473 6.724 1.00 46.38 112 LEU A O 1
ATOM 952 N N . ASP A 1 113 ? 27.529 10.454 5.461 1.00 44.59 113 ASP A N 1
ATOM 953 C CA . ASP A 1 113 ? 28.214 10.867 4.221 1.00 44.59 113 ASP A CA 1
ATOM 954 C C . ASP A 1 113 ? 28.024 12.344 3.814 1.00 44.59 113 ASP A C 1
ATOM 956 O O . ASP A 1 113 ? 28.570 12.778 2.801 1.00 44.59 113 ASP A O 1
ATOM 960 N N . PHE A 1 114 ? 2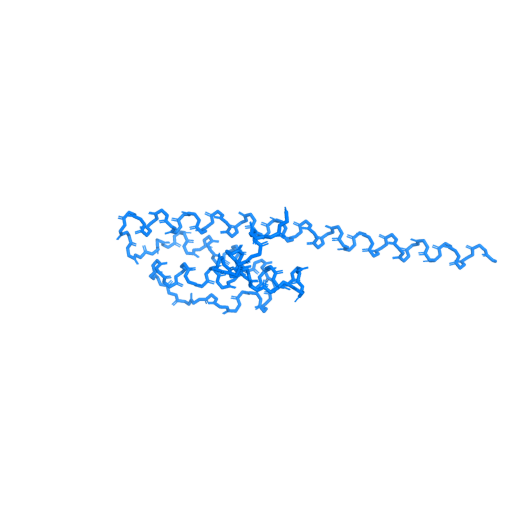7.333 13.174 4.613 1.00 42.97 114 PHE A N 1
ATOM 961 C CA . PHE A 1 114 ? 27.158 14.613 4.312 1.00 42.97 114 PHE A CA 1
ATOM 962 C C . PHE A 1 114 ? 28.038 15.574 5.141 1.00 42.97 114 PHE A C 1
ATOM 964 O O . PHE A 1 114 ? 27.755 16.768 5.226 1.00 42.97 114 PHE A O 1
ATOM 971 N N . VAL A 1 115 ? 29.137 15.096 5.738 1.00 45.47 115 VAL A N 1
ATOM 972 C CA . VAL A 1 115 ? 30.181 15.972 6.314 1.00 45.47 115 VAL A CA 1
ATOM 973 C C . VAL A 1 115 ? 31.571 15.531 5.857 1.00 45.47 115 VAL A C 1
ATOM 975 O 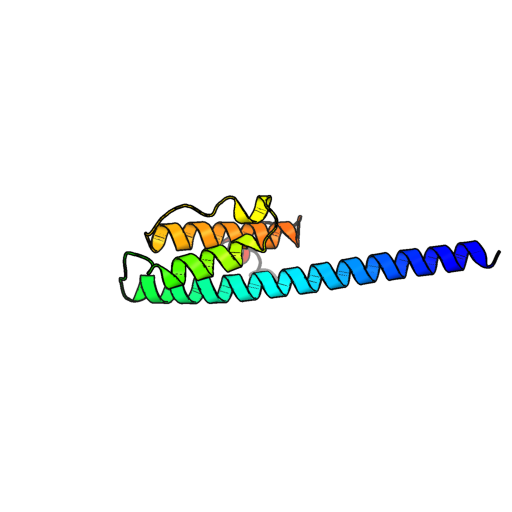O . VAL A 1 115 ? 32.389 15.099 6.660 1.00 45.47 115 VAL A O 1
ATOM 978 N N . ALA A 1 116 ? 31.844 15.652 4.558 1.00 38.56 116 ALA A N 1
ATOM 979 C CA . ALA A 1 116 ? 33.191 15.904 4.038 1.00 38.56 116 ALA A CA 1
ATOM 980 C C . ALA A 1 116 ? 33.145 16.234 2.538 1.00 38.56 116 ALA A C 1
ATOM 982 O O . ALA A 1 116 ? 33.285 15.342 1.702 1.00 38.56 116 ALA A O 1
ATOM 983 N N . SER A 1 117 ? 32.986 17.516 2.201 1.00 41.59 117 SER A N 1
ATOM 984 C CA . SER A 1 117 ? 33.803 18.265 1.219 1.00 41.59 117 SER A CA 1
ATOM 985 C C . SER A 1 117 ? 33.237 19.664 1.018 1.00 41.59 117 SER A C 1
ATOM 987 O O . SER A 1 117 ? 32.050 19.771 0.643 1.00 41.59 117 SER A O 1
#

Foldseek 3Di:
DVVVVVVVVVVVVVVVVVVVVLVVLLVQLLVLLVVLLVVLVVCVVVVNFFADPVSVVSLCVSLVSDDPQLSVLQDPDRTSVSRNVSSVSSNVSSVCVVVVPDDDPPVVVVVPPPPDD

pLDDT: mean 85.45, std 16.57, range [38.56, 98.19]